Protein AF-A0AA36MXL9-F1 (afdb_monomer_lite)

Radius of gyration: 16.94 Å; chains: 1; bounding box: 54×28×43 Å

Sequence (170 aa):
MPSCGGLYEQEELIRDRIRACDMLVISVGGNDIALAPSLCTVLAMILLMITPWPLLCCCHPAVAYFVAMFRCQVQCYANRLTAVTRPRKIGVCMIYNLDERNGESWANMALCALCYTCFPSMLQRRMRLVFELGTSKIQVPGTEVVPIALADALDGRCTEEITTKEWSPA

Secondary structure (DSSP, 8-state):
--SSPPPPHHHHHHHHH--TT-EEEEE-SHHHHHTS--HHHHHHHHHHHHS-GGG--TTSHHHHHHHIIIIIIHHHHHHHHTSS---SEEEEEEPPPPPTT--S-TTHHHHHHTTTTT-HHHHHHHHHHHHHHTGGG--BTTBEEEEEEGGGT--S--THHHH-------

Foldseek 3Di:
DPPLDDDDPVLVVLQVPDAQADEAEAEDDPCCQFVPDDPVSLVLLVQLLPDDPVPDDCPDPSLVVLQCVQAVVVLSVVCNSNVRHAYQEYEYEDDAQAALCLDDDSRNVSCVSSVCVPCVVSVVVSSVSSLVSHQVPHDDPPYHYHYDHVNVVRVNHDPCVVPPPPDDDD

pLDDT: mean 79.71, std 16.91, range [29.02, 97.38]

Structure (mmCIF, N/CA/C/O backbone):
data_AF-A0AA36MXL9-F1
#
_entry.id   AF-A0AA36MXL9-F1
#
loop_
_atom_site.group_PDB
_atom_site.id
_atom_site.type_symbol
_atom_site.label_atom_id
_atom_site.label_alt_id
_atom_site.label_comp_id
_atom_site.label_asym_id
_atom_site.label_entity_id
_atom_site.label_seq_id
_atom_site.pdbx_PDB_ins_code
_atom_site.Cartn_x
_atom_site.Cartn_y
_atom_site.Cartn_z
_atom_site.occupancy
_atom_site.B_iso_or_equiv
_atom_site.auth_seq_id
_atom_site.auth_comp_id
_atom_site.auth_asym_id
_atom_site.auth_atom_id
_atom_site.pdbx_PDB_model_num
ATOM 1 N N . MET A 1 1 ? -3.401 9.468 0.365 1.00 47.12 1 MET A N 1
ATOM 2 C CA . MET A 1 1 ? -2.931 9.330 1.747 1.00 47.12 1 MET A CA 1
ATOM 3 C C . MET A 1 1 ? -2.631 10.706 2.277 1.00 47.12 1 MET A C 1
ATOM 5 O O . MET A 1 1 ? -1.730 11.356 1.754 1.00 47.12 1 MET A O 1
ATOM 9 N N . PRO A 1 2 ? -3.364 11.172 3.296 1.00 44.94 2 PRO A N 1
ATOM 10 C CA . PRO A 1 2 ? -2.956 12.370 4.000 1.00 44.94 2 PRO A CA 1
ATOM 11 C C . PRO A 1 2 ? -1.578 12.092 4.603 1.00 44.94 2 PRO A C 1
ATOM 13 O O . PRO A 1 2 ? -1.436 11.326 5.557 1.00 44.94 2 PRO A O 1
ATOM 16 N N . SER A 1 3 ? -0.551 12.686 4.003 1.00 49.16 3 SER A N 1
ATOM 17 C CA . SER A 1 3 ? 0.831 12.692 4.467 1.00 49.16 3 SER A CA 1
ATOM 18 C C . SER A 1 3 ? 0.856 13.223 5.893 1.00 49.16 3 SER A C 1
ATOM 20 O O . SER A 1 3 ? 0.790 14.429 6.090 1.00 49.16 3 SER A O 1
ATOM 22 N N . CYS A 1 4 ? 0.817 12.338 6.891 1.00 52.34 4 CYS A N 1
ATOM 23 C CA . CYS A 1 4 ? 0.666 12.683 8.309 1.00 52.34 4 CYS A CA 1
ATOM 24 C C . CYS A 1 4 ? -0.417 13.750 8.634 1.00 52.34 4 CYS A C 1
ATOM 26 O O . CYS A 1 4 ? -0.441 14.255 9.751 1.00 52.34 4 CYS A O 1
ATOM 28 N N . GLY A 1 5 ? -1.357 14.044 7.728 1.00 61.66 5 GLY A N 1
ATOM 29 C CA . GLY A 1 5 ? -2.434 15.028 7.906 1.00 61.66 5 GLY A CA 1
ATOM 30 C C . GLY A 1 5 ? -3.618 14.470 8.696 1.00 61.66 5 GLY A C 1
ATOM 31 O O . GLY A 1 5 ? -3.631 13.277 9.002 1.00 61.66 5 GLY A O 1
ATOM 32 N N . GLY A 1 6 ? -4.580 15.328 9.049 1.00 75.75 6 GLY A N 1
ATOM 33 C CA . GLY A 1 6 ? -5.806 14.944 9.762 1.00 75.75 6 GLY A CA 1
ATOM 34 C C . GLY A 1 6 ? -6.664 13.926 9.002 1.00 75.75 6 GLY A C 1
ATOM 35 O O . GLY A 1 6 ? -6.442 13.682 7.816 1.00 75.75 6 GLY A O 1
ATOM 36 N N . LEU A 1 7 ? -7.615 13.318 9.712 1.00 86.56 7 LEU A N 1
ATOM 37 C CA . LEU A 1 7 ? -8.660 12.495 9.103 1.00 86.56 7 LEU A CA 1
ATOM 38 C C . LEU A 1 7 ? -9.665 13.405 8.383 1.00 86.56 7 LEU A C 1
ATOM 40 O O . LEU A 1 7 ? -9.940 14.508 8.853 1.00 86.56 7 LEU A O 1
ATOM 44 N N . TYR A 1 8 ? -10.208 12.950 7.258 1.00 88.19 8 TYR A N 1
ATOM 45 C CA . TYR A 1 8 ? -11.365 13.591 6.633 1.00 88.19 8 TYR A CA 1
ATOM 46 C C . TYR A 1 8 ? -12.630 13.353 7.471 1.00 88.19 8 TYR A C 1
ATOM 48 O O . TYR A 1 8 ? -12.704 12.376 8.215 1.00 88.19 8 TYR A O 1
ATOM 56 N N . GLU A 1 9 ? -13.656 14.194 7.318 1.00 90.75 9 GLU A N 1
ATOM 57 C CA . GLU A 1 9 ? -14.906 14.105 8.099 1.00 90.75 9 GLU A CA 1
ATOM 58 C C . GLU A 1 9 ? -15.546 12.705 8.055 1.00 90.75 9 GLU A C 1
ATOM 60 O O . GLU A 1 9 ? -16.034 12.190 9.062 1.00 90.75 9 GLU A O 1
ATOM 65 N N . GLN A 1 10 ? -15.498 12.039 6.898 1.00 90.00 10 GLN A N 1
ATOM 66 C CA . GLN A 1 10 ? -16.028 10.684 6.735 1.00 90.00 10 GLN A CA 1
ATOM 67 C C . GLN A 1 10 ? -15.230 9.650 7.544 1.00 90.00 10 GLN A C 1
ATOM 69 O O . GLN A 1 10 ? -15.785 8.680 8.056 1.00 90.00 10 GLN A O 1
ATOM 74 N N . GLU A 1 11 ? -13.923 9.851 7.666 1.00 92.50 11 GLU A N 1
ATOM 75 C CA . GLU A 1 11 ? -13.028 8.972 8.415 1.00 92.50 11 GLU A CA 1
ATOM 76 C C . GLU A 1 11 ? -13.176 9.195 9.924 1.00 92.50 11 GLU A C 1
ATOM 78 O O . GLU A 1 11 ? -13.096 8.244 10.700 1.00 92.50 11 GLU A O 1
ATOM 83 N N . GLU A 1 12 ? -13.462 10.426 10.352 1.00 92.94 12 GLU A N 1
ATOM 84 C CA . GLU A 1 12 ? -13.806 10.720 11.746 1.00 92.94 12 GLU A CA 1
ATOM 85 C C . GLU A 1 12 ? -15.094 10.017 12.172 1.00 92.94 12 GLU A C 1
ATOM 87 O O . GLU A 1 12 ? -15.143 9.422 13.248 1.00 92.94 12 GLU A O 1
ATOM 92 N N . LEU A 1 13 ? -16.103 9.974 11.297 1.00 94.75 13 LEU A N 1
ATOM 93 C CA . LEU A 1 13 ? -17.321 9.211 11.562 1.00 94.75 13 LEU A CA 1
ATOM 94 C C . LEU A 1 13 ? -17.025 7.716 11.767 1.00 94.75 13 LEU A C 1
ATOM 96 O O . LEU A 1 13 ? -17.591 7.100 12.670 1.00 94.75 13 LEU A O 1
ATOM 100 N N . ILE A 1 14 ? -16.131 7.132 10.961 1.00 94.12 14 ILE A N 1
ATOM 101 C CA . ILE A 1 14 ? -15.698 5.736 11.132 1.00 94.12 14 ILE A CA 1
ATOM 102 C C . ILE A 1 14 ? -14.983 5.570 12.477 1.00 94.12 14 ILE A C 1
ATOM 104 O O . ILE A 1 14 ? -15.341 4.672 13.240 1.00 94.12 14 ILE A O 1
ATOM 108 N N . ARG A 1 15 ? -14.025 6.450 12.800 1.00 95.69 15 ARG A N 1
ATOM 109 C CA . ARG A 1 15 ? -13.292 6.444 14.079 1.00 95.69 15 ARG A CA 1
ATOM 110 C C . ARG A 1 15 ? -14.239 6.457 15.277 1.00 95.69 15 ARG A C 1
ATOM 112 O O . ARG A 1 15 ? -14.024 5.715 16.234 1.00 95.69 15 ARG A O 1
ATOM 119 N N . ASP A 1 16 ? -15.281 7.278 15.212 1.00 96.25 16 ASP A N 1
ATOM 120 C CA . ASP A 1 16 ? -16.182 7.526 16.337 1.00 96.25 16 ASP A CA 1
ATOM 121 C C . ASP A 1 16 ? -17.301 6.475 16.455 1.00 96.25 16 ASP A C 1
ATOM 123 O O . ASP A 1 16 ? -17.968 6.383 17.488 1.00 96.25 16 ASP A O 1
ATOM 127 N N . ARG A 1 17 ? -17.528 5.664 15.411 1.00 96.62 17 ARG A N 1
ATOM 128 C CA . ARG A 1 17 ? -18.611 4.662 15.368 1.00 96.62 17 ARG A CA 1
ATOM 129 C C . ARG A 1 17 ? -18.141 3.213 15.310 1.00 96.62 17 ARG A C 1
ATOM 131 O O . ARG A 1 17 ? -18.958 2.329 15.577 1.00 96.62 17 ARG A O 1
ATOM 138 N N . ILE A 1 18 ? -16.873 2.959 14.994 1.00 96.50 18 ILE A N 1
ATOM 139 C CA . ILE A 1 18 ? -16.316 1.605 14.956 1.00 96.50 18 ILE A CA 1
ATOM 140 C C . ILE A 1 18 ? -16.347 0.950 16.341 1.00 96.50 18 ILE A C 1
ATOM 142 O O . ILE A 1 18 ? -16.058 1.579 17.362 1.00 96.50 18 ILE A O 1
ATOM 146 N N . ARG A 1 19 ? -16.704 -0.335 16.383 1.00 96.94 19 ARG A N 1
ATOM 147 C CA . ARG A 1 19 ? -16.833 -1.124 17.611 1.00 96.94 19 ARG A CA 1
ATOM 148 C C . ARG A 1 19 ? -15.688 -2.119 17.745 1.00 96.94 19 ARG A C 1
ATOM 150 O O . ARG A 1 19 ? -15.089 -2.563 16.769 1.00 96.94 19 ARG A O 1
ATOM 157 N N . ALA A 1 20 ? -15.432 -2.545 18.979 1.00 95.81 20 ALA A N 1
ATOM 158 C CA . ALA A 1 20 ? -14.367 -3.500 19.282 1.00 95.81 20 ALA A CA 1
ATOM 159 C C . ALA A 1 20 ? -14.558 -4.874 18.613 1.00 95.81 20 ALA A C 1
ATOM 161 O O . ALA A 1 20 ? -13.590 -5.597 18.407 1.00 95.81 20 ALA A O 1
ATOM 162 N N . CYS A 1 21 ? -15.791 -5.246 18.262 1.00 95.88 21 CYS A N 1
ATOM 163 C CA . CYS A 1 21 ? -16.091 -6.497 17.566 1.00 95.88 21 CYS A CA 1
ATOM 164 C C . CYS A 1 21 ? -15.900 -6.430 16.044 1.00 95.88 21 CYS A C 1
ATOM 166 O O . CYS A 1 21 ? -15.916 -7.480 15.400 1.00 95.88 21 CYS A O 1
ATOM 168 N N . ASP A 1 22 ? -15.734 -5.234 15.480 1.00 95.06 22 ASP A N 1
ATOM 169 C CA . ASP A 1 22 ? -15.761 -5.028 14.035 1.00 95.06 22 ASP A CA 1
ATOM 170 C C . ASP A 1 22 ? -14.437 -5.434 13.371 1.00 95.06 22 ASP A C 1
ATOM 172 O O . ASP A 1 22 ? -13.392 -5.587 14.018 1.00 95.06 22 ASP A O 1
ATOM 176 N N . MET A 1 23 ? -14.492 -5.584 12.046 1.00 95.06 23 MET A N 1
ATOM 177 C CA . MET A 1 23 ? -13.320 -5.659 11.180 1.00 95.06 23 MET A CA 1
ATOM 178 C C . MET A 1 23 ? -13.249 -4.393 10.330 1.00 95.06 23 MET A C 1
ATOM 180 O O . MET A 1 23 ? -14.174 -4.089 9.582 1.00 95.06 23 MET A O 1
ATOM 184 N N . LEU A 1 24 ? -12.132 -3.678 10.427 1.00 95.75 24 LEU A N 1
ATOM 185 C CA . LEU A 1 24 ? -11.853 -2.509 9.600 1.00 95.75 24 LEU A CA 1
ATOM 186 C C . LEU A 1 24 ? -11.070 -2.933 8.360 1.00 95.75 24 LEU A C 1
ATOM 188 O O . LEU A 1 24 ? -10.043 -3.592 8.489 1.00 95.75 24 LEU A O 1
ATOM 192 N N . VAL A 1 25 ? -11.505 -2.530 7.170 1.00 94.50 25 VAL A N 1
ATOM 193 C CA . VAL A 1 25 ? -10.743 -2.745 5.932 1.00 94.50 25 VAL A CA 1
ATOM 194 C C . VAL A 1 25 ? -10.182 -1.411 5.456 1.00 94.50 25 VAL A C 1
ATOM 196 O O . VAL A 1 25 ? -10.925 -0.462 5.228 1.00 94.50 25 VAL A O 1
ATOM 199 N N . ILE A 1 26 ? -8.862 -1.345 5.313 1.00 92.00 26 ILE A N 1
ATOM 200 C CA . ILE A 1 26 ? -8.115 -0.172 4.868 1.00 92.00 26 ILE A CA 1
ATOM 201 C C . ILE A 1 26 ? -7.552 -0.476 3.481 1.00 92.00 26 ILE A C 1
ATOM 203 O O . ILE A 1 26 ? -6.617 -1.262 3.342 1.00 92.00 26 ILE A O 1
ATOM 207 N N . SER A 1 27 ? -8.114 0.164 2.456 1.00 89.06 27 SER A N 1
ATOM 208 C CA . SER A 1 27 ? -7.660 0.054 1.068 1.00 89.06 27 SER A CA 1
ATOM 209 C C . SER A 1 27 ? -7.264 1.431 0.548 1.00 89.06 27 SER A C 1
ATOM 211 O O . SER A 1 27 ? -8.092 2.185 0.045 1.00 89.06 27 SER A O 1
ATOM 213 N N . VAL A 1 28 ? -5.987 1.776 0.715 1.00 80.25 28 VAL A N 1
ATOM 214 C CA . VAL A 1 28 ? -5.421 3.090 0.375 1.00 80.25 28 VAL A CA 1
ATOM 215 C C . VAL A 1 28 ? -4.080 2.929 -0.342 1.00 80.25 28 VAL A C 1
ATOM 217 O O . VAL A 1 28 ? -3.390 1.927 -0.174 1.00 80.25 28 VAL A O 1
ATOM 220 N N . GLY A 1 29 ? -3.699 3.923 -1.146 1.00 70.31 29 GLY A N 1
ATOM 221 C CA . GLY A 1 29 ? -2.432 3.943 -1.887 1.00 70.31 29 GLY A CA 1
ATOM 222 C C . GLY A 1 29 ? -2.563 3.714 -3.395 1.00 70.31 29 GLY A C 1
ATOM 223 O O . GLY A 1 29 ? -1.730 4.215 -4.141 1.00 70.31 29 GLY A O 1
ATOM 224 N N . GLY A 1 30 ? -3.629 3.056 -3.869 1.00 65.75 30 GLY A N 1
ATOM 225 C CA . GLY A 1 30 ? -3.898 2.904 -5.311 1.00 65.75 30 GLY A CA 1
ATOM 226 C C . GLY A 1 30 ? -4.028 4.252 -6.022 1.00 65.75 30 GLY A C 1
ATOM 227 O O . GLY A 1 30 ? -3.315 4.538 -6.981 1.00 65.75 30 GLY A O 1
ATOM 228 N N . ASN A 1 31 ? -4.870 5.123 -5.470 1.00 64.50 31 ASN A N 1
ATOM 229 C CA . ASN A 1 31 ? -5.096 6.470 -5.996 1.00 64.50 31 ASN A CA 1
ATOM 230 C C . ASN A 1 31 ? -3.850 7.363 -5.864 1.00 64.50 31 ASN A C 1
ATOM 232 O O . ASN A 1 31 ? -3.589 8.192 -6.731 1.00 64.50 31 ASN A O 1
ATOM 236 N N . ASP A 1 32 ? -3.052 7.165 -4.813 1.00 64.75 32 ASP A N 1
ATOM 237 C CA . ASP A 1 32 ? -1.820 7.925 -4.573 1.00 64.75 32 ASP A CA 1
ATOM 238 C C . ASP A 1 32 ? -0.707 7.609 -5.574 1.00 64.75 32 ASP A C 1
ATOM 240 O O . ASP A 1 32 ? 0.130 8.459 -5.867 1.00 64.75 32 ASP A O 1
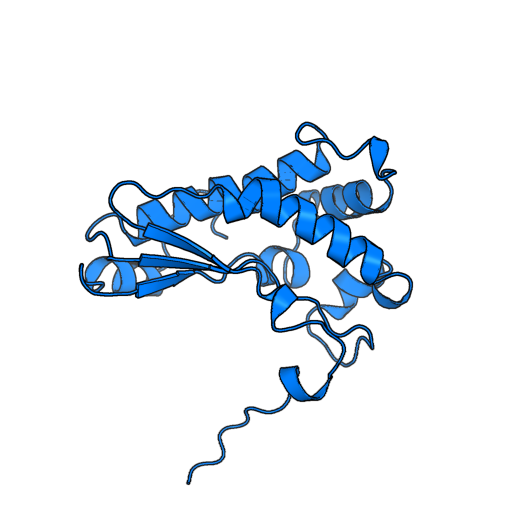ATOM 244 N N . ILE A 1 33 ? -0.694 6.382 -6.095 1.00 61.06 33 ILE A N 1
ATOM 245 C CA . ILE A 1 33 ? 0.266 5.956 -7.111 1.00 61.06 33 ILE A CA 1
ATOM 246 C C . ILE A 1 33 ? -0.223 6.283 -8.523 1.00 61.06 33 ILE A C 1
ATOM 248 O O . ILE A 1 33 ? 0.598 6.639 -9.366 1.00 61.06 33 ILE A O 1
ATOM 252 N N . ALA A 1 34 ? -1.527 6.179 -8.794 1.00 54.81 34 ALA A N 1
ATOM 253 C CA . ALA A 1 34 ? -2.023 6.208 -10.169 1.00 54.81 34 ALA A CA 1
ATOM 254 C C . ALA A 1 34 ? -2.936 7.398 -10.546 1.00 54.81 34 ALA A C 1
ATOM 256 O O . ALA A 1 34 ? -2.966 7.731 -11.726 1.00 54.81 34 ALA A O 1
ATOM 257 N N . LEU A 1 35 ? -3.610 8.090 -9.610 1.00 49.44 35 LEU A N 1
ATOM 258 C CA . LEU A 1 35 ? -4.440 9.278 -9.927 1.00 49.44 35 LEU A CA 1
ATOM 259 C C . LEU A 1 35 ? -3.726 10.610 -9.683 1.00 49.44 35 LEU A C 1
ATOM 261 O O . LEU A 1 35 ? -3.974 11.575 -10.400 1.00 49.44 35 LEU A O 1
ATOM 265 N N . ALA A 1 36 ? -2.861 10.685 -8.671 1.00 56.66 36 ALA A N 1
ATOM 266 C CA . ALA A 1 36 ? -2.150 11.917 -8.325 1.00 56.66 36 ALA A CA 1
ATOM 267 C C . ALA A 1 36 ? -0.729 11.638 -7.801 1.00 56.66 36 ALA A C 1
ATOM 269 O O . ALA A 1 36 ? -0.416 11.985 -6.657 1.00 56.66 36 ALA A O 1
ATOM 270 N N . PRO A 1 37 ? 0.150 10.999 -8.600 1.00 64.81 37 PRO A N 1
ATOM 271 C CA . PRO A 1 37 ? 1.504 10.724 -8.154 1.00 64.81 37 PRO A CA 1
ATOM 272 C C . PRO A 1 37 ? 2.266 12.034 -7.952 1.00 64.81 37 PRO A C 1
ATOM 274 O O . PRO A 1 37 ? 2.368 12.871 -8.851 1.00 64.81 37 PRO A O 1
ATOM 277 N N . SER A 1 38 ? 2.854 12.204 -6.769 1.00 72.44 38 SER A N 1
ATOM 278 C CA . SER A 1 38 ? 3.811 13.291 -6.555 1.00 72.44 38 SER A CA 1
ATOM 279 C C . SER A 1 38 ? 5.028 13.104 -7.472 1.00 72.44 38 SER A C 1
ATOM 281 O O . SER A 1 38 ? 5.353 11.976 -7.850 1.00 72.44 38 SER A O 1
ATOM 283 N N . LEU A 1 39 ? 5.766 14.178 -7.779 1.00 75.88 39 LEU A N 1
ATOM 284 C CA . LEU A 1 39 ? 7.032 14.064 -8.523 1.00 75.88 39 LEU A CA 1
ATOM 285 C C . LEU A 1 39 ? 7.987 13.056 -7.858 1.00 75.88 39 LEU A C 1
ATOM 287 O O . LEU A 1 39 ? 8.627 12.262 -8.542 1.00 75.88 39 LEU A O 1
ATOM 291 N N . CYS A 1 40 ? 8.019 13.022 -6.522 1.00 79.69 40 CYS A N 1
ATOM 292 C CA . CYS A 1 40 ? 8.783 12.037 -5.758 1.00 79.69 40 CYS A CA 1
ATOM 293 C C . CYS A 1 40 ? 8.300 10.604 -6.006 1.00 79.69 40 CYS A C 1
ATOM 295 O O . CYS A 1 40 ? 9.125 9.707 -6.147 1.00 79.69 40 CYS A O 1
ATOM 297 N N . THR A 1 41 ? 6.983 10.390 -6.087 1.00 81.50 41 THR A N 1
ATOM 298 C CA . THR A 1 41 ? 6.392 9.085 -6.404 1.00 81.50 41 THR A CA 1
ATOM 299 C C . THR A 1 41 ? 6.816 8.645 -7.795 1.00 81.50 41 THR A C 1
ATOM 301 O O . THR A 1 41 ? 7.322 7.539 -7.924 1.00 81.50 41 THR A O 1
ATOM 304 N N . VAL A 1 42 ? 6.703 9.514 -8.807 1.00 78.62 42 VAL A N 1
ATOM 305 C CA . VAL A 1 42 ? 7.119 9.211 -10.189 1.00 78.62 42 VAL A CA 1
ATOM 306 C C . VAL A 1 42 ? 8.605 8.861 -10.253 1.00 78.62 42 VAL A C 1
ATOM 308 O O . VAL A 1 42 ? 8.965 7.822 -10.803 1.00 78.62 42 VAL A O 1
ATOM 311 N N . LEU A 1 43 ? 9.471 9.680 -9.646 1.00 84.06 43 LEU A N 1
ATOM 312 C CA . LEU A 1 43 ? 10.916 9.436 -9.615 1.00 84.06 43 LEU A CA 1
ATOM 313 C C . LEU A 1 43 ? 11.260 8.130 -8.892 1.00 84.06 43 LEU A C 1
ATOM 315 O O . LEU A 1 43 ? 12.062 7.348 -9.399 1.00 84.06 43 LEU A O 1
ATOM 319 N N . ALA A 1 44 ? 10.637 7.862 -7.741 1.00 88.12 44 ALA A N 1
ATOM 320 C CA . ALA A 1 44 ? 10.819 6.611 -7.015 1.00 88.12 44 ALA A CA 1
ATOM 321 C C . ALA A 1 44 ? 10.334 5.412 -7.835 1.00 88.12 44 ALA A C 1
ATOM 323 O O . ALA A 1 44 ? 10.988 4.377 -7.825 1.00 88.12 44 ALA A O 1
ATOM 324 N N . MET A 1 45 ? 9.237 5.547 -8.581 1.00 82.50 45 MET A N 1
ATOM 325 C CA . MET A 1 45 ? 8.706 4.505 -9.462 1.00 82.50 45 MET A CA 1
ATOM 326 C C . MET A 1 45 ? 9.652 4.213 -10.631 1.00 82.50 45 MET A C 1
ATOM 328 O O . MET A 1 45 ? 9.989 3.055 -10.859 1.00 82.50 45 MET A O 1
ATOM 332 N N . ILE A 1 46 ? 10.144 5.244 -11.328 1.00 84.12 46 ILE A N 1
ATOM 333 C CA . ILE A 1 46 ? 11.126 5.091 -12.414 1.00 84.12 46 ILE A CA 1
ATOM 334 C C . ILE A 1 46 ? 12.397 4.438 -11.874 1.00 84.12 46 ILE A C 1
ATOM 336 O O . ILE A 1 46 ? 12.864 3.447 -12.433 1.00 84.12 46 ILE A O 1
ATOM 340 N N . LEU A 1 47 ? 12.920 4.944 -10.754 1.00 89.69 47 LEU A N 1
ATOM 341 C CA . LEU A 1 47 ? 14.105 4.396 -10.103 1.00 89.69 47 LEU A CA 1
ATOM 342 C C . LEU A 1 47 ? 13.882 2.938 -9.681 1.00 89.69 47 LEU A C 1
ATOM 344 O O . LEU A 1 47 ? 14.750 2.094 -9.883 1.00 89.69 47 LEU A O 1
ATOM 348 N N . LEU A 1 48 ? 12.696 2.615 -9.157 1.00 89.56 48 LEU A N 1
ATOM 349 C CA . LEU A 1 48 ? 12.322 1.244 -8.839 1.00 89.56 48 LEU A CA 1
ATOM 350 C C . LEU A 1 48 ? 12.345 0.372 -10.090 1.00 89.56 48 LEU A C 1
ATOM 352 O O . LEU A 1 48 ? 12.787 -0.757 -9.971 1.00 89.56 48 LEU A O 1
ATOM 356 N N . MET A 1 49 ? 11.902 0.851 -11.255 1.00 86.88 49 MET A N 1
ATOM 357 C CA . MET A 1 49 ? 11.814 0.059 -12.489 1.00 86.88 49 MET A CA 1
ATOM 358 C C . MET A 1 49 ? 13.162 -0.150 -13.188 1.00 86.88 49 MET A C 1
ATOM 360 O O . MET A 1 49 ? 13.409 -1.250 -13.684 1.00 86.88 49 MET A O 1
ATOM 364 N N . ILE A 1 50 ? 14.041 0.855 -13.203 1.00 88.88 50 ILE A N 1
ATOM 365 C CA . ILE A 1 50 ? 15.351 0.762 -13.870 1.00 88.88 50 ILE A CA 1
ATOM 366 C C . ILE A 1 50 ? 16.401 0.026 -13.030 1.00 88.88 50 ILE A C 1
ATOM 368 O O . ILE A 1 50 ? 17.343 -0.532 -13.590 1.00 88.88 50 ILE A O 1
ATOM 372 N N . THR A 1 51 ? 16.257 -0.013 -11.698 1.00 90.12 51 THR A N 1
ATOM 373 C CA . THR A 1 51 ? 17.233 -0.683 -10.829 1.00 90.12 51 THR A CA 1
ATOM 374 C C . THR A 1 51 ? 17.196 -2.209 -11.029 1.00 90.12 51 THR A C 1
ATOM 376 O O . THR A 1 51 ? 16.132 -2.823 -10.876 1.00 90.12 51 THR A O 1
ATOM 379 N N . PRO A 1 52 ? 18.336 -2.867 -11.316 1.00 90.38 52 PRO A N 1
ATOM 380 C CA . PRO A 1 52 ? 18.435 -4.325 -11.382 1.00 90.38 52 PRO A CA 1
ATOM 381 C C . PRO A 1 52 ? 18.033 -5.017 -10.073 1.00 90.38 52 PRO A C 1
ATOM 383 O O . PRO A 1 52 ? 18.335 -4.532 -8.985 1.00 90.38 52 PRO A O 1
ATOM 386 N N . TRP A 1 53 ? 17.414 -6.198 -10.172 1.00 88.25 53 TRP A N 1
ATOM 387 C CA . TRP A 1 53 ? 16.910 -6.955 -9.014 1.00 88.25 53 TRP A CA 1
ATOM 388 C C . TRP A 1 53 ? 17.923 -7.147 -7.865 1.00 88.25 53 TRP A C 1
ATOM 390 O O . TRP A 1 53 ? 17.543 -6.902 -6.723 1.00 88.25 53 TRP A O 1
ATOM 400 N N . PRO A 1 54 ? 19.208 -7.495 -8.107 1.00 89.75 54 PRO A N 1
ATOM 401 C CA . PRO A 1 54 ? 20.176 -7.694 -7.021 1.00 89.75 54 PRO A CA 1
ATOM 402 C C . PRO A 1 54 ? 20.469 -6.435 -6.193 1.00 89.75 54 PRO A C 1
ATOM 404 O O . PRO A 1 54 ? 20.973 -6.540 -5.079 1.00 89.75 54 PRO A O 1
ATOM 407 N N . LEU A 1 55 ? 20.172 -5.249 -6.732 1.00 90.38 55 LEU A N 1
ATOM 408 C CA . LEU A 1 55 ? 20.407 -3.961 -6.075 1.00 90.38 55 LEU A CA 1
ATOM 409 C C . LEU A 1 55 ? 19.171 -3.446 -5.321 1.00 90.38 55 LEU A C 1
ATOM 411 O O . LEU A 1 55 ? 19.260 -2.466 -4.580 1.00 90.38 55 LEU A O 1
ATOM 415 N N . LEU A 1 56 ? 18.018 -4.103 -5.480 1.00 89.62 56 LEU A N 1
ATOM 416 C CA . LEU A 1 56 ? 16.807 -3.791 -4.731 1.00 89.62 56 LEU A CA 1
ATOM 417 C C . LEU A 1 56 ? 16.837 -4.444 -3.346 1.00 89.62 56 LEU A C 1
ATOM 419 O O . LEU A 1 56 ? 16.215 -5.477 -3.106 1.00 89.62 56 LEU A O 1
ATOM 423 N N . CYS A 1 57 ? 17.540 -3.817 -2.412 1.00 88.25 57 CYS A N 1
ATOM 424 C CA . CYS A 1 57 ? 17.451 -4.158 -0.995 1.00 88.25 57 CYS A CA 1
ATOM 425 C C . CYS A 1 57 ? 16.499 -3.208 -0.249 1.00 88.25 57 CYS A C 1
ATOM 427 O O . CYS A 1 57 ? 16.052 -2.193 -0.786 1.00 88.25 57 CYS A O 1
ATOM 429 N N . CYS A 1 58 ? 16.215 -3.505 1.022 1.00 81.94 58 CYS A N 1
ATOM 430 C CA . CYS A 1 58 ? 15.349 -2.677 1.871 1.00 81.94 58 CYS A CA 1
ATOM 431 C C . CYS A 1 58 ? 15.837 -1.224 2.029 1.00 81.94 58 CYS A C 1
ATOM 433 O O . CYS A 1 58 ? 15.019 -0.331 2.234 1.00 81.94 58 CYS A O 1
ATOM 435 N N . CYS A 1 59 ? 17.145 -0.983 1.900 1.00 86.44 59 CYS A N 1
ATOM 436 C CA . CYS A 1 59 ? 17.750 0.346 2.002 1.00 86.44 59 CYS A CA 1
ATOM 437 C C . CYS A 1 59 ? 17.774 1.111 0.671 1.00 86.44 59 CYS A C 1
ATOM 439 O O . CYS A 1 59 ? 18.138 2.286 0.659 1.00 86.44 59 CYS A O 1
ATOM 441 N N . HIS A 1 60 ? 17.422 0.475 -0.452 1.00 94.25 60 HIS A N 1
ATOM 442 C CA . HIS A 1 60 ? 17.404 1.153 -1.744 1.00 94.25 60 HIS A CA 1
ATOM 443 C C . HIS A 1 60 ? 16.384 2.303 -1.699 1.00 94.25 60 HIS A C 1
ATOM 445 O O . HIS A 1 60 ? 15.244 2.069 -1.299 1.00 94.25 60 HIS A O 1
ATOM 451 N N . PRO A 1 61 ? 16.727 3.529 -2.129 1.00 92.56 61 PRO A N 1
ATOM 452 C CA . PRO A 1 61 ? 15.903 4.718 -1.897 1.00 92.56 61 PRO A CA 1
ATOM 453 C C . PRO A 1 61 ? 14.475 4.589 -2.439 1.00 92.56 61 PRO A C 1
ATOM 455 O O . PRO A 1 61 ? 13.530 4.988 -1.766 1.00 92.56 61 PRO A O 1
ATOM 458 N N . ALA A 1 62 ? 14.293 3.962 -3.607 1.00 91.12 62 ALA A N 1
ATOM 459 C CA . ALA A 1 62 ? 12.956 3.700 -4.142 1.00 91.12 62 ALA A CA 1
ATOM 460 C C . ALA A 1 62 ? 12.155 2.710 -3.277 1.00 91.12 62 ALA A C 1
ATOM 462 O O . ALA A 1 62 ? 10.975 2.926 -3.017 1.00 91.12 62 ALA A O 1
ATOM 463 N N . VAL A 1 63 ? 12.802 1.644 -2.789 1.00 91.81 63 VAL A N 1
ATOM 464 C CA . VAL A 1 63 ? 12.161 0.647 -1.916 1.00 91.81 63 VAL A CA 1
ATOM 465 C C . VAL A 1 63 ? 11.826 1.289 -0.575 1.00 91.81 63 VAL A C 1
ATOM 467 O O . VAL A 1 63 ? 10.697 1.175 -0.116 1.00 91.81 63 VAL A O 1
ATOM 470 N N . ALA A 1 64 ? 12.764 2.029 0.014 1.00 92.38 64 ALA A N 1
ATOM 471 C CA . ALA A 1 64 ? 12.571 2.756 1.260 1.00 92.38 64 ALA A CA 1
ATOM 472 C C . ALA A 1 64 ? 11.434 3.785 1.158 1.00 92.38 64 ALA A C 1
ATOM 474 O O . ALA A 1 64 ? 10.622 3.874 2.076 1.00 92.38 64 ALA A O 1
ATOM 475 N N . TYR A 1 65 ? 11.327 4.511 0.039 1.00 91.12 65 TYR A N 1
ATOM 476 C CA . TYR A 1 65 ? 10.221 5.437 -0.221 1.00 91.12 65 TYR A CA 1
ATOM 477 C C . TYR A 1 65 ? 8.867 4.719 -0.197 1.00 91.12 65 TYR A C 1
ATOM 479 O O . TYR A 1 65 ? 7.971 5.107 0.556 1.00 91.12 65 TYR A O 1
ATOM 487 N N . PHE A 1 66 ? 8.724 3.634 -0.965 1.00 89.69 66 PHE A N 1
ATOM 488 C CA . PHE A 1 66 ? 7.471 2.881 -1.007 1.00 89.69 66 PHE A CA 1
ATOM 489 C C . PHE A 1 66 ? 7.175 2.158 0.308 1.00 89.69 66 PHE A C 1
ATOM 491 O O . PHE A 1 66 ? 6.024 2.118 0.725 1.00 89.69 66 PHE A O 1
ATOM 498 N N . VAL A 1 67 ? 8.184 1.652 1.019 1.00 91.31 67 VAL A N 1
ATOM 499 C CA . VAL A 1 67 ? 8.004 1.093 2.366 1.00 91.31 67 VAL A CA 1
ATOM 500 C C . VAL A 1 67 ? 7.543 2.179 3.335 1.00 91.31 67 VAL A C 1
ATOM 502 O O . VAL A 1 67 ? 6.601 1.952 4.085 1.00 91.31 67 VAL A O 1
ATOM 505 N N . ALA A 1 68 ? 8.130 3.377 3.315 1.00 90.56 68 ALA A N 1
ATOM 506 C CA . ALA A 1 68 ? 7.676 4.478 4.161 1.00 90.56 68 ALA A CA 1
ATOM 507 C C . ALA A 1 68 ? 6.216 4.855 3.860 1.00 90.56 68 ALA A C 1
ATOM 509 O O . ALA A 1 68 ? 5.427 5.059 4.783 1.00 90.56 68 ALA A O 1
ATOM 510 N N . MET A 1 69 ? 5.838 4.884 2.582 1.00 88.00 69 MET A N 1
ATOM 511 C CA . MET A 1 69 ? 4.471 5.149 2.138 1.00 88.00 69 MET A CA 1
ATOM 512 C C . MET A 1 69 ? 3.496 4.046 2.579 1.00 88.00 69 MET A C 1
ATOM 514 O O . MET A 1 69 ? 2.561 4.307 3.329 1.00 88.00 69 MET A O 1
ATOM 518 N N . PHE A 1 70 ? 3.734 2.797 2.183 1.00 89.94 70 PHE A N 1
ATOM 519 C CA . PHE A 1 70 ? 2.806 1.689 2.417 1.00 89.94 70 PHE A CA 1
ATOM 520 C C . PHE A 1 70 ? 2.846 1.108 3.821 1.00 89.94 70 PHE A C 1
ATOM 522 O O . PHE A 1 70 ? 1.898 0.439 4.211 1.00 89.94 70 PHE A O 1
ATOM 529 N N . ARG A 1 71 ? 3.912 1.342 4.589 1.00 92.06 71 ARG A N 1
ATOM 530 C CA . ARG A 1 71 ? 4.012 0.896 5.980 1.00 92.06 71 ARG A CA 1
ATOM 531 C C . ARG A 1 71 ? 3.779 2.041 6.937 1.00 92.06 71 ARG A C 1
ATOM 533 O O . ARG A 1 71 ? 2.790 2.033 7.656 1.00 92.06 71 ARG A O 1
ATOM 540 N N . CYS A 1 72 ? 4.687 3.014 6.968 1.00 91.50 72 CYS A N 1
ATOM 541 C CA . CYS A 1 72 ? 4.683 4.028 8.016 1.00 91.50 72 CYS A CA 1
ATOM 542 C C . CYS A 1 72 ? 3.448 4.924 7.907 1.00 91.50 72 CYS A C 1
ATOM 544 O O . CYS A 1 72 ? 2.754 5.113 8.903 1.00 91.50 72 CYS A O 1
ATOM 546 N N . GLN A 1 73 ? 3.122 5.422 6.711 1.00 90.56 73 GLN A N 1
ATOM 547 C CA . GLN A 1 73 ? 1.954 6.294 6.557 1.00 90.56 73 GLN A CA 1
ATOM 548 C C . GLN A 1 73 ? 0.643 5.535 6.782 1.00 90.56 73 GLN A C 1
ATOM 550 O O . GLN A 1 73 ? -0.212 6.032 7.512 1.00 90.56 73 GLN A O 1
ATOM 555 N N . VAL A 1 74 ? 0.506 4.313 6.252 1.00 91.44 74 VAL A N 1
ATOM 556 C CA . VAL A 1 74 ? -0.691 3.481 6.480 1.00 91.44 74 VAL A CA 1
ATOM 557 C C . VAL A 1 74 ? -0.844 3.104 7.950 1.00 91.44 74 VAL A C 1
ATOM 559 O O . VAL A 1 74 ? -1.945 3.159 8.484 1.00 91.44 74 VAL A O 1
ATOM 562 N N . GLN A 1 75 ? 0.246 2.776 8.641 1.00 94.25 75 GLN A N 1
ATOM 563 C CA . GLN A 1 75 ? 0.209 2.478 10.069 1.00 94.25 75 GLN A CA 1
ATOM 564 C C . GLN A 1 75 ? -0.179 3.711 10.893 1.00 94.25 75 GLN A C 1
ATOM 566 O O . GLN A 1 75 ? -0.989 3.605 11.813 1.00 94.25 75 GLN A O 1
ATOM 571 N N . CYS A 1 76 ? 0.370 4.886 10.577 1.00 92.50 76 CYS A N 1
ATOM 572 C CA . CYS A 1 76 ? -0.029 6.143 11.212 1.00 92.50 76 CYS A CA 1
ATOM 573 C C . CYS A 1 76 ? -1.506 6.456 10.949 1.00 92.50 76 CYS A C 1
ATOM 575 O O . CYS A 1 76 ? -2.223 6.876 11.855 1.00 92.50 76 CYS A O 1
ATOM 577 N N . TYR A 1 77 ? -1.974 6.225 9.724 1.00 92.00 77 TYR A N 1
ATOM 578 C CA . TYR A 1 77 ? -3.372 6.374 9.350 1.00 92.00 77 TYR A CA 1
ATOM 579 C C . TYR A 1 77 ? -4.279 5.427 10.145 1.00 92.00 77 TYR A C 1
ATOM 581 O O . TYR A 1 77 ? -5.188 5.896 10.826 1.00 92.00 77 TYR A O 1
ATOM 589 N N . ALA A 1 78 ? -3.972 4.128 10.161 1.00 94.06 78 ALA A N 1
ATOM 590 C CA . ALA A 1 78 ? -4.724 3.121 10.905 1.00 94.06 78 ALA A CA 1
ATOM 591 C C . ALA A 1 78 ? -4.793 3.456 12.401 1.00 94.06 78 ALA A C 1
ATOM 593 O O . ALA A 1 78 ? -5.874 3.456 12.977 1.00 94.06 78 ALA A O 1
ATOM 594 N N . ASN A 1 79 ? -3.665 3.832 13.018 1.00 94.81 79 ASN A N 1
ATOM 595 C CA . ASN A 1 79 ? -3.639 4.211 14.433 1.00 94.81 79 ASN A CA 1
ATOM 596 C C . ASN A 1 79 ? -4.531 5.418 14.750 1.00 94.81 79 ASN A C 1
ATOM 598 O O . ASN A 1 79 ? -5.107 5.461 15.835 1.00 94.81 79 ASN A O 1
ATOM 602 N N . ARG A 1 80 ? -4.647 6.387 13.834 1.00 93.25 80 ARG A N 1
ATOM 603 C CA . ARG A 1 80 ? -5.527 7.554 14.004 1.00 93.25 80 ARG A CA 1
ATOM 604 C C . ARG A 1 80 ? -6.992 7.196 13.808 1.00 93.25 80 ARG A C 1
ATOM 606 O O . ARG A 1 80 ? -7.828 7.599 14.612 1.00 93.25 80 ARG A O 1
ATOM 613 N N . LEU A 1 81 ? -7.284 6.403 12.782 1.00 94.31 81 LEU A N 1
ATOM 614 C CA . LEU A 1 81 ? -8.630 5.919 12.497 1.00 94.31 81 LEU A CA 1
ATOM 615 C C . LEU A 1 81 ? -9.172 5.036 13.633 1.00 94.31 81 LEU A C 1
ATOM 617 O O . LEU A 1 81 ? -10.368 5.025 13.884 1.00 94.31 81 LEU A O 1
ATOM 621 N N . THR A 1 82 ? -8.296 4.354 14.373 1.00 95.31 82 THR A N 1
ATOM 622 C CA . THR A 1 82 ? -8.652 3.525 15.538 1.00 95.31 82 THR A CA 1
ATOM 623 C C . THR A 1 82 ? -8.178 4.133 16.863 1.00 95.31 82 THR A C 1
ATOM 625 O O . THR A 1 82 ? -7.828 3.406 17.799 1.00 95.31 82 THR A O 1
ATOM 628 N N . ALA A 1 83 ? -8.075 5.464 16.940 1.00 94.69 83 ALA A N 1
ATOM 629 C CA . ALA A 1 83 ? -7.598 6.145 18.145 1.00 94.69 83 ALA A CA 1
ATOM 630 C C . ALA A 1 83 ? -8.613 6.085 19.299 1.00 94.69 83 ALA A C 1
ATOM 632 O O . ALA A 1 83 ? -8.203 6.039 20.455 1.00 94.69 83 ALA A O 1
ATOM 633 N N . VAL A 1 84 ? -9.914 6.064 18.984 1.00 95.69 84 VAL A N 1
ATOM 634 C CA . VAL A 1 84 ? -11.005 6.017 19.974 1.00 95.69 84 VAL A CA 1
ATOM 635 C C . VAL A 1 84 ? -11.327 4.574 20.361 1.00 95.69 84 VAL A C 1
ATOM 637 O O . VAL A 1 84 ? -11.291 4.225 21.538 1.00 95.69 84 VAL A O 1
ATOM 640 N N . THR A 1 85 ? -11.569 3.717 19.366 1.00 96.88 85 THR A N 1
ATOM 641 C CA . THR A 1 85 ? -11.882 2.297 19.569 1.00 96.88 85 THR A CA 1
ATOM 642 C C . THR A 1 85 ? -10.956 1.421 18.733 1.00 96.88 85 THR A C 1
ATOM 644 O O . THR A 1 85 ? -10.763 1.661 17.541 1.00 96.88 85 THR A O 1
ATOM 647 N N . ARG A 1 86 ? -10.401 0.369 19.351 1.00 95.94 86 ARG A N 1
ATOM 648 C CA . ARG A 1 86 ? -9.599 -0.655 18.669 1.00 95.94 86 ARG A CA 1
ATOM 649 C C . ARG A 1 86 ? -10.514 -1.776 18.164 1.00 95.94 86 ARG A C 1
ATOM 651 O O . ARG A 1 86 ? -11.108 -2.459 18.999 1.00 95.94 86 ARG A O 1
ATOM 658 N N . PRO A 1 87 ? -10.661 -1.975 16.842 1.00 97.06 87 PRO A N 1
ATOM 659 C CA . PRO A 1 87 ? -11.433 -3.094 16.315 1.00 97.06 87 PRO A CA 1
ATOM 660 C C . PRO A 1 87 ? -10.706 -4.417 16.571 1.00 97.06 87 PRO A C 1
ATOM 662 O O . PRO A 1 87 ? -9.501 -4.442 16.841 1.00 97.06 87 PRO A O 1
ATOM 665 N N . ARG A 1 88 ? -11.429 -5.532 16.433 1.00 96.75 88 ARG A N 1
ATOM 666 C CA . ARG A 1 88 ? -10.866 -6.877 16.602 1.00 96.75 88 ARG A CA 1
ATOM 667 C 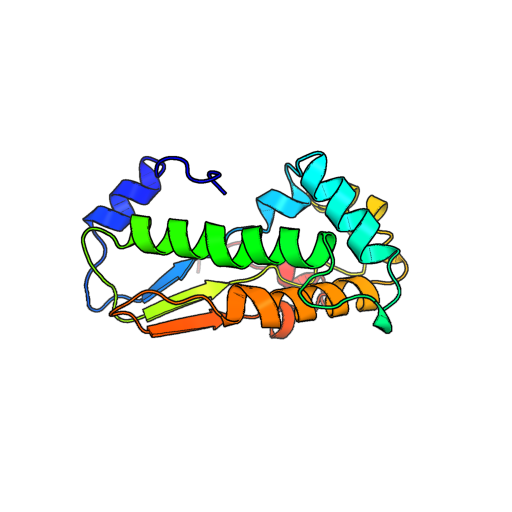C . ARG A 1 88 ? -9.797 -7.152 15.551 1.00 96.75 88 ARG A C 1
ATOM 669 O O . ARG A 1 88 ? -8.755 -7.724 15.873 1.00 96.75 88 ARG A O 1
ATOM 676 N N . LYS A 1 89 ? -10.068 -6.756 14.303 1.00 97.38 89 LYS A N 1
ATOM 677 C CA . LYS A 1 89 ? -9.177 -6.967 13.158 1.00 97.38 89 LYS A CA 1
ATOM 678 C C . LYS A 1 89 ? -9.095 -5.741 12.258 1.00 97.38 89 LYS A C 1
ATOM 680 O O . LYS A 1 89 ? -10.081 -5.023 12.088 1.00 97.38 89 LYS A O 1
ATOM 685 N N . ILE A 1 90 ? -7.941 -5.559 11.625 1.00 97.31 90 ILE A N 1
ATOM 686 C CA . ILE A 1 90 ? -7.734 -4.606 10.532 1.00 97.31 90 ILE A CA 1
ATOM 687 C C . ILE A 1 90 ? -7.196 -5.369 9.323 1.00 97.31 90 ILE A C 1
ATOM 689 O O . ILE A 1 90 ? -6.096 -5.909 9.379 1.00 97.31 90 ILE A O 1
ATOM 693 N N . GLY A 1 91 ? -7.948 -5.400 8.227 1.00 96.00 91 GLY A N 1
ATOM 694 C CA . GLY A 1 91 ? -7.454 -5.831 6.924 1.00 96.00 91 GLY A CA 1
ATOM 695 C C . GLY A 1 91 ? -6.775 -4.665 6.214 1.00 96.00 91 GLY A C 1
ATOM 696 O O . GLY A 1 91 ? -7.428 -3.651 5.982 1.00 96.00 91 GLY A O 1
ATOM 697 N N . VAL A 1 92 ? -5.492 -4.779 5.868 1.00 94.12 92 VAL A N 1
ATOM 698 C CA . VAL A 1 92 ? -4.788 -3.742 5.095 1.00 94.12 92 VAL A CA 1
ATOM 699 C C . VAL A 1 92 ? -4.505 -4.247 3.693 1.00 94.12 92 VAL A C 1
ATOM 701 O O . VAL A 1 92 ? -3.684 -5.143 3.505 1.00 94.12 92 VAL A O 1
ATOM 704 N N . CYS A 1 93 ? -5.162 -3.641 2.713 1.00 89.69 93 CYS A N 1
ATOM 705 C CA . CYS A 1 93 ? -5.013 -3.983 1.311 1.00 89.69 93 CYS A CA 1
ATOM 706 C C . CYS A 1 93 ? -3.876 -3.186 0.672 1.00 89.69 93 CYS A C 1
ATOM 708 O O . CYS A 1 93 ? -3.828 -1.959 0.782 1.00 89.69 93 CYS A O 1
ATOM 710 N N . MET A 1 94 ? -2.992 -3.878 -0.045 1.00 83.31 94 MET A N 1
ATOM 711 C CA . MET A 1 94 ? -2.093 -3.247 -1.011 1.00 83.31 94 MET A CA 1
ATOM 712 C C . MET A 1 94 ? -2.704 -3.300 -2.417 1.00 83.31 94 MET A C 1
ATOM 714 O O . MET A 1 94 ? -3.611 -4.088 -2.676 1.00 83.31 94 MET A O 1
ATOM 718 N N . ILE A 1 95 ? -2.219 -2.434 -3.308 1.00 75.94 95 ILE A N 1
ATOM 719 C CA . ILE A 1 95 ? -2.684 -2.290 -4.695 1.00 75.94 95 ILE A CA 1
ATOM 720 C C . ILE A 1 95 ? -2.698 -3.651 -5.419 1.00 75.94 95 ILE A C 1
ATOM 722 O O . ILE A 1 95 ? -1.784 -4.458 -5.244 1.00 75.94 95 ILE A O 1
ATOM 726 N N . TYR A 1 96 ? -3.743 -3.886 -6.217 1.00 69.88 96 TYR A N 1
ATOM 727 C CA . TYR A 1 96 ? -3.913 -5.067 -7.069 1.00 69.88 96 TYR A CA 1
ATOM 728 C C . TYR A 1 96 ? -3.145 -4.950 -8.398 1.00 69.88 96 TYR A C 1
ATOM 730 O O . TYR A 1 96 ? -2.670 -3.869 -8.753 1.00 69.88 96 TYR A O 1
ATOM 738 N N . ASN A 1 97 ? -3.017 -6.055 -9.142 1.00 69.19 97 ASN A N 1
ATOM 739 C CA . ASN A 1 97 ? -2.418 -6.009 -10.476 1.00 69.19 97 ASN A CA 1
ATOM 740 C C . ASN A 1 97 ? -3.393 -5.337 -11.444 1.00 69.19 97 ASN A C 1
ATOM 742 O O . ASN A 1 97 ? -4.537 -5.761 -11.580 1.00 69.19 97 ASN A O 1
ATOM 746 N N . LEU A 1 98 ? -2.941 -4.273 -12.101 1.00 65.06 98 LEU A N 1
ATOM 747 C CA . LEU A 1 98 ? -3.733 -3.582 -13.113 1.00 65.06 98 LEU A CA 1
ATOM 748 C C . LEU A 1 98 ? -3.870 -4.472 -14.362 1.00 65.06 98 LEU A C 1
ATOM 750 O O . LEU A 1 98 ? -3.043 -5.356 -14.579 1.00 65.06 98 LEU A O 1
ATOM 754 N N . ASP A 1 99 ? -4.913 -4.247 -15.166 1.00 62.94 99 ASP A N 1
ATOM 755 C CA . ASP A 1 99 ? -5.152 -5.031 -16.388 1.00 62.94 99 ASP A CA 1
ATOM 756 C C . ASP A 1 99 ? -3.935 -4.949 -17.323 1.00 62.94 99 ASP A C 1
ATOM 758 O O . ASP A 1 99 ? -3.528 -3.861 -17.743 1.00 62.94 99 ASP A O 1
ATOM 762 N N . GLU A 1 100 ? -3.361 -6.106 -17.661 1.00 65.88 100 GLU A N 1
ATOM 763 C CA . GLU A 1 100 ? -2.197 -6.208 -18.546 1.00 65.88 100 GLU A CA 1
ATOM 764 C C . GLU A 1 100 ? -2.507 -5.711 -19.968 1.00 65.88 100 GLU A C 1
ATOM 766 O O . GLU A 1 100 ? -1.611 -5.248 -20.676 1.00 65.88 100 GLU A O 1
ATOM 771 N N . ARG A 1 101 ? -3.781 -5.755 -20.386 1.00 60.75 101 ARG A N 1
ATOM 772 C CA . ARG A 1 101 ? -4.241 -5.283 -21.701 1.00 60.75 101 ARG A CA 1
ATOM 773 C C . ARG A 1 101 ? -4.411 -3.768 -21.766 1.00 60.75 101 ARG A C 1
ATOM 775 O O . ARG A 1 101 ? -4.557 -3.240 -22.865 1.00 60.75 101 ARG A O 1
ATOM 782 N N . ASN A 1 102 ? -4.365 -3.083 -20.617 1.00 60.75 102 ASN A N 1
ATOM 783 C CA . ASN A 1 102 ? -4.424 -1.625 -20.501 1.00 60.75 102 ASN A CA 1
ATOM 784 C C . ASN A 1 102 ? -5.575 -1.015 -21.331 1.00 60.75 102 ASN A C 1
ATOM 786 O O . ASN A 1 102 ? -5.352 -0.131 -22.162 1.00 60.75 102 ASN A O 1
ATOM 790 N N . GLY A 1 103 ? -6.799 -1.528 -21.120 1.00 60.53 103 GLY A N 1
ATOM 791 C CA . GLY A 1 103 ? -8.040 -0.935 -21.644 1.00 60.53 103 GLY A CA 1
ATOM 792 C C . GLY A 1 103 ? -8.263 0.495 -21.129 1.00 60.53 103 GLY A C 1
ATOM 793 O O . GLY A 1 103 ? -7.379 1.072 -20.501 1.00 60.53 103 GLY A O 1
ATOM 794 N N . GLU A 1 104 ? -9.421 1.116 -21.370 1.00 58.81 104 GLU A N 1
ATOM 795 C CA . GLU A 1 104 ? -9.696 2.447 -20.799 1.00 58.81 104 GLU A CA 1
ATOM 796 C C . GLU A 1 104 ? -9.678 2.388 -19.263 1.00 58.81 104 GLU A C 1
ATOM 798 O O . GLU A 1 104 ? -10.601 1.890 -18.624 1.00 58.81 104 GLU A O 1
ATOM 803 N N . SER A 1 105 ? -8.592 2.873 -18.660 1.00 63.88 105 SER A N 1
ATOM 804 C CA . SER A 1 105 ? -8.403 2.903 -17.217 1.00 63.88 105 SER A CA 1
ATOM 805 C C . SER A 1 105 ? -7.882 4.263 -16.790 1.00 63.88 105 SER A C 1
ATOM 807 O O . SER A 1 105 ? -7.041 4.888 -17.442 1.00 63.88 105 SER A O 1
ATOM 809 N N . TRP A 1 106 ? -8.356 4.698 -15.628 1.00 62.00 106 TRP A N 1
ATOM 810 C CA . TRP A 1 106 ? -7.912 5.912 -14.956 1.00 62.00 106 TRP A CA 1
ATOM 811 C C . TRP A 1 106 ? -6.404 5.906 -14.639 1.00 62.00 106 TRP A C 1
ATOM 813 O O . TRP A 1 106 ? -5.824 6.963 -14.412 1.00 62.00 106 TRP A O 1
ATOM 823 N N . ALA A 1 107 ? -5.755 4.736 -14.654 1.00 64.38 107 ALA A N 1
ATOM 824 C CA . ALA A 1 107 ? -4.328 4.567 -14.390 1.00 64.38 107 ALA A CA 1
ATOM 825 C C . ALA A 1 107 ? -3.446 4.548 -15.660 1.00 64.38 107 ALA A C 1
ATOM 827 O O . ALA A 1 107 ? -2.224 4.430 -15.546 1.00 64.38 107 ALA A O 1
ATOM 828 N N . ASN A 1 108 ? -4.022 4.677 -16.865 1.00 67.50 108 ASN A N 1
ATOM 829 C CA . ASN A 1 108 ? -3.324 4.441 -18.139 1.00 67.50 108 ASN A CA 1
ATOM 830 C C . ASN A 1 108 ? -2.053 5.275 -18.330 1.00 67.50 108 ASN A C 1
ATOM 832 O O . ASN A 1 108 ? -1.052 4.766 -18.833 1.00 67.50 108 ASN A O 1
ATOM 836 N N . MET A 1 109 ? -2.054 6.542 -17.911 1.00 62.69 109 MET A N 1
ATOM 837 C CA . MET A 1 109 ? -0.862 7.390 -18.025 1.00 62.69 109 MET A CA 1
ATOM 838 C C . MET A 1 109 ? 0.287 6.894 -17.141 1.00 62.69 109 MET A C 1
ATOM 840 O O . MET A 1 109 ? 1.429 6.829 -17.598 1.00 62.69 109 MET A O 1
ATOM 844 N N . ALA A 1 110 ? -0.007 6.508 -15.897 1.00 65.00 110 ALA A N 1
ATOM 845 C CA . ALA A 1 110 ? 0.988 5.956 -14.983 1.00 65.00 110 ALA A CA 1
ATOM 846 C C . ALA A 1 110 ? 1.495 4.592 -15.479 1.00 65.00 110 ALA A C 1
ATOM 848 O O . ALA A 1 110 ? 2.698 4.338 -15.473 1.00 65.00 110 ALA A O 1
ATOM 849 N N . LEU A 1 111 ? 0.595 3.743 -15.981 1.00 66.19 111 LEU A N 1
ATOM 850 C CA . LEU A 1 111 ? 0.922 2.429 -16.537 1.00 66.19 111 LEU A CA 1
ATOM 851 C C . LEU A 1 111 ? 1.805 2.515 -17.787 1.00 66.19 111 LEU A C 1
ATOM 853 O O . LEU A 1 111 ? 2.799 1.792 -17.894 1.00 66.19 111 LEU A O 1
ATOM 857 N N . CYS A 1 112 ? 1.488 3.436 -18.700 1.00 65.62 112 CYS A N 1
ATOM 858 C CA . CYS A 1 112 ? 2.277 3.682 -19.902 1.00 65.62 112 CYS A CA 1
ATOM 859 C C . CYS A 1 112 ? 3.677 4.207 -19.553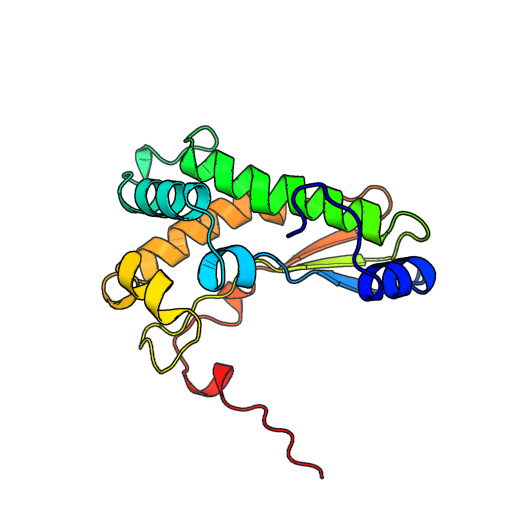 1.00 65.62 112 CYS A C 1
ATOM 861 O O . CYS A 1 112 ? 4.669 3.715 -20.089 1.00 65.62 112 CYS A O 1
ATOM 863 N N . ALA A 1 113 ? 3.780 5.151 -18.609 1.00 61.44 113 ALA A N 1
ATOM 864 C CA . ALA A 1 113 ? 5.066 5.677 -18.144 1.00 61.44 113 ALA A CA 1
ATOM 865 C C . ALA A 1 113 ? 5.954 4.601 -17.491 1.00 61.44 113 ALA A C 1
ATOM 867 O O . ALA A 1 113 ? 7.179 4.706 -17.508 1.00 61.44 113 ALA A O 1
ATOM 868 N N . LEU A 1 114 ? 5.346 3.548 -16.942 1.00 63.12 114 LEU A N 1
ATOM 869 C CA . LEU A 1 114 ? 6.040 2.418 -16.327 1.00 63.12 114 LEU A CA 1
ATOM 870 C C . LEU A 1 114 ? 6.351 1.275 -17.292 1.00 63.12 114 LEU A C 1
ATOM 872 O O . LEU A 1 114 ? 6.907 0.265 -16.859 1.00 63.12 114 LEU A O 1
ATOM 876 N N . CYS A 1 115 ? 6.005 1.409 -18.577 1.00 64.81 115 CYS A N 1
ATOM 877 C CA . CYS A 1 115 ? 6.140 0.330 -19.554 1.00 64.81 115 CYS A CA 1
ATOM 878 C C . CYS A 1 115 ? 5.409 -0.953 -19.091 1.00 64.81 115 CYS A C 1
ATOM 880 O O . CYS A 1 115 ? 5.839 -2.072 -19.382 1.00 64.81 115 CYS A O 1
ATOM 882 N N . TYR A 1 116 ? 4.321 -0.796 -18.320 1.00 68.62 116 TYR A N 1
ATOM 883 C CA . TYR A 1 116 ? 3.603 -1.917 -17.708 1.00 68.62 116 TYR A CA 1
ATOM 884 C C . TYR A 1 116 ? 3.018 -2.859 -18.759 1.00 68.62 116 TYR A C 1
ATOM 886 O O . TYR A 1 116 ? 3.061 -4.069 -18.584 1.00 68.62 116 TYR A O 1
ATOM 894 N N . THR A 1 117 ? 2.574 -2.305 -19.887 1.00 65.75 117 THR A N 1
ATOM 895 C CA . THR A 1 117 ? 2.087 -3.050 -21.056 1.00 65.75 117 THR A CA 1
ATOM 896 C C . THR A 1 117 ? 3.152 -3.934 -21.705 1.00 65.75 117 THR A C 1
ATOM 898 O O . THR A 1 117 ? 2.817 -4.919 -22.353 1.00 65.75 117 THR A O 1
ATOM 901 N N . CYS A 1 118 ? 4.437 -3.615 -21.532 1.00 69.19 118 CYS A N 1
ATOM 902 C CA . CYS A 1 118 ? 5.535 -4.377 -22.126 1.00 69.19 118 CYS A CA 1
ATOM 903 C C . CYS A 1 118 ? 6.085 -5.446 -21.172 1.00 69.19 118 CYS A C 1
ATOM 905 O O . CYS A 1 118 ? 6.488 -6.516 -21.621 1.00 69.19 118 CYS A O 1
ATOM 907 N N . PHE A 1 119 ? 6.124 -5.167 -19.862 1.00 74.00 119 PHE A N 1
ATOM 908 C CA . PHE A 1 119 ? 6.701 -6.067 -18.853 1.00 74.00 119 PHE A CA 1
ATOM 909 C C . PHE A 1 119 ? 5.909 -6.046 -17.530 1.00 74.00 119 PHE A C 1
ATOM 911 O O . PHE A 1 119 ? 6.452 -5.640 -16.493 1.00 74.00 119 PHE A O 1
ATOM 918 N N . PRO A 1 120 ? 4.646 -6.513 -17.518 1.00 76.62 120 PRO A N 1
ATOM 919 C CA . PRO A 1 120 ? 3.780 -6.418 -16.339 1.00 76.62 120 PRO A CA 1
ATOM 920 C C . PRO A 1 120 ? 4.359 -7.184 -15.143 1.00 76.62 120 PRO A C 1
ATOM 922 O O . PRO A 1 120 ? 4.380 -6.684 -14.014 1.00 76.62 120 PRO A O 1
ATOM 925 N N . SER A 1 121 ? 4.966 -8.344 -15.407 1.00 81.94 121 SER A N 1
ATOM 926 C CA . SER A 1 121 ? 5.612 -9.195 -14.403 1.00 81.94 121 SER A CA 1
ATOM 927 C C . SER A 1 121 ? 6.732 -8.493 -13.626 1.00 81.94 121 SER A C 1
ATOM 929 O O . SER A 1 121 ? 6.966 -8.816 -12.458 1.00 81.94 121 SER A O 1
ATOM 931 N N . MET A 1 122 ? 7.409 -7.505 -14.226 1.00 84.44 122 MET A N 1
ATOM 932 C CA . MET A 1 122 ? 8.456 -6.746 -13.545 1.00 84.44 122 MET A CA 1
ATOM 933 C C . ME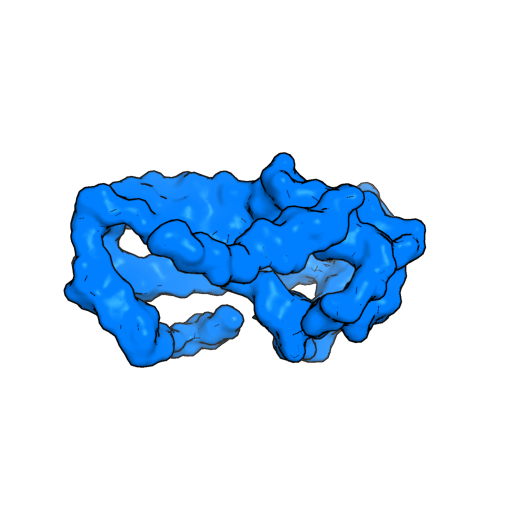T A 1 122 ? 7.864 -5.847 -12.459 1.00 84.44 122 MET A C 1
ATOM 935 O O . MET A 1 122 ? 8.338 -5.878 -11.321 1.00 84.44 122 MET A O 1
ATOM 939 N N . LEU A 1 123 ? 6.829 -5.068 -12.785 1.00 82.31 123 LEU A N 1
ATOM 940 C CA . LEU A 1 123 ? 6.176 -4.201 -11.805 1.00 82.31 123 LEU A CA 1
ATOM 941 C C . LEU A 1 123 ? 5.488 -5.037 -10.723 1.00 82.31 123 LEU A C 1
ATOM 943 O O . LEU A 1 123 ? 5.679 -4.757 -9.544 1.00 82.31 123 LEU A O 1
ATOM 947 N N . GLN A 1 124 ? 4.774 -6.102 -11.104 1.00 85.19 124 GLN A N 1
ATOM 948 C CA . GLN A 1 124 ? 4.121 -7.016 -10.159 1.00 85.19 124 GLN A CA 1
ATOM 949 C C . GLN A 1 124 ? 5.131 -7.585 -9.149 1.00 85.19 124 GLN A C 1
ATOM 951 O O . GLN A 1 124 ? 4.914 -7.530 -7.937 1.00 85.19 124 GLN A O 1
ATOM 956 N N . ARG A 1 125 ? 6.296 -8.056 -9.622 1.00 88.31 125 ARG A N 1
ATOM 957 C CA . ARG A 1 125 ? 7.357 -8.576 -8.746 1.00 88.31 125 ARG A CA 1
ATOM 958 C C . ARG A 1 125 ? 7.924 -7.495 -7.816 1.00 88.31 125 ARG A C 1
ATOM 960 O O . ARG A 1 125 ? 8.172 -7.769 -6.643 1.00 88.31 125 ARG A O 1
ATOM 967 N N . ARG A 1 126 ? 8.120 -6.270 -8.311 1.00 88.50 126 ARG A N 1
ATOM 968 C CA . ARG A 1 126 ? 8.620 -5.141 -7.503 1.00 88.50 126 ARG A CA 1
ATOM 969 C C . ARG A 1 126 ? 7.590 -4.689 -6.458 1.00 88.50 126 ARG A C 1
ATOM 971 O O . ARG A 1 126 ? 7.966 -4.409 -5.324 1.00 88.50 126 ARG A O 1
ATOM 978 N N . MET A 1 127 ? 6.300 -4.694 -6.789 1.00 86.56 127 MET A N 1
ATOM 979 C CA . MET A 1 127 ? 5.224 -4.406 -5.835 1.00 86.56 127 MET A CA 1
ATOM 980 C C . MET A 1 127 ? 5.083 -5.505 -4.779 1.00 86.56 127 MET A C 1
ATOM 982 O O . MET A 1 127 ? 4.858 -5.188 -3.613 1.00 86.56 127 MET A O 1
ATOM 986 N N . ARG A 1 128 ? 5.319 -6.776 -5.135 1.00 89.62 128 ARG A N 1
ATOM 987 C CA . ARG A 1 128 ? 5.385 -7.884 -4.164 1.00 89.62 128 ARG A CA 1
ATOM 988 C C . ARG A 1 128 ? 6.493 -7.675 -3.130 1.00 89.62 128 ARG A C 1
ATOM 990 O O . ARG A 1 128 ? 6.249 -7.818 -1.937 1.00 89.62 128 ARG A O 1
ATOM 997 N N . LEU A 1 129 ? 7.676 -7.235 -3.566 1.00 91.44 129 LEU A N 1
ATOM 998 C CA . LEU A 1 129 ? 8.768 -6.873 -2.655 1.00 91.44 129 LEU A CA 1
ATOM 999 C C . LEU A 1 129 ? 8.353 -5.750 -1.687 1.00 91.44 129 LEU A C 1
ATOM 1001 O O . LEU A 1 129 ? 8.603 -5.829 -0.485 1.00 91.44 129 LEU A O 1
ATOM 1005 N N . VAL A 1 130 ? 7.693 -4.707 -2.197 1.00 90.75 130 VAL A N 1
ATOM 1006 C CA . VAL A 1 130 ? 7.182 -3.607 -1.365 1.00 90.75 130 VAL A CA 1
ATOM 1007 C C . VAL A 1 130 ? 6.107 -4.096 -0.385 1.00 90.75 130 VAL A C 1
ATOM 1009 O O . VAL A 1 130 ? 6.114 -3.668 0.768 1.00 90.75 130 VAL A O 1
ATOM 1012 N N . PHE A 1 131 ? 5.227 -5.020 -0.783 1.00 91.81 131 PHE A N 1
ATOM 1013 C CA . PHE A 1 131 ? 4.243 -5.641 0.111 1.00 91.81 131 PHE A CA 1
ATOM 1014 C C . PHE A 1 131 ? 4.914 -6.395 1.265 1.00 91.81 131 PHE A C 1
ATOM 1016 O O . PHE A 1 131 ? 4.575 -6.201 2.437 1.00 91.81 131 PHE A O 1
ATOM 1023 N N . GLU A 1 132 ? 5.900 -7.232 0.940 1.00 93.00 132 GLU A N 1
ATOM 1024 C CA . GLU A 1 132 ? 6.625 -8.068 1.899 1.00 93.00 132 GLU A CA 1
ATOM 1025 C C . GLU A 1 132 ? 7.424 -7.234 2.909 1.00 93.00 132 GLU A C 1
ATOM 1027 O O . GLU A 1 132 ? 7.473 -7.567 4.095 1.00 93.00 132 GLU A O 1
ATOM 1032 N N . LEU A 1 133 ? 8.015 -6.121 2.474 1.00 93.81 133 LEU A N 1
ATOM 1033 C CA . LEU A 1 133 ? 8.793 -5.236 3.345 1.00 93.81 133 LEU A CA 1
ATOM 1034 C C . LEU A 1 133 ? 7.940 -4.170 4.051 1.00 93.81 133 LEU A C 1
ATOM 1036 O O . LEU A 1 133 ? 8.319 -3.671 5.116 1.00 93.81 133 LEU A O 1
ATOM 1040 N N . GLY A 1 134 ? 6.807 -3.808 3.453 1.00 92.81 134 GLY A N 1
ATOM 1041 C CA . GLY A 1 134 ? 5.957 -2.701 3.861 1.00 92.81 134 GLY A CA 1
ATOM 1042 C C . GLY A 1 134 ? 4.664 -3.162 4.521 1.00 92.81 134 GLY A C 1
ATOM 1043 O O . GLY A 1 134 ? 4.606 -3.313 5.743 1.00 92.81 134 GLY A O 1
ATOM 1044 N N . THR A 1 135 ? 3.621 -3.360 3.713 1.00 93.06 135 THR A N 1
ATOM 1045 C CA . THR A 1 135 ? 2.247 -3.621 4.171 1.00 93.06 135 THR A CA 1
ATOM 1046 C C . THR A 1 135 ? 2.148 -4.824 5.107 1.00 93.06 135 THR A C 1
ATOM 1048 O O . THR A 1 135 ? 1.475 -4.743 6.133 1.00 93.06 135 THR A O 1
ATOM 1051 N N . SER A 1 136 ? 2.880 -5.909 4.828 1.00 94.38 136 SER A N 1
ATOM 1052 C CA . SER A 1 136 ? 2.879 -7.119 5.669 1.00 94.38 136 SER A CA 1
ATOM 1053 C C . SER A 1 136 ? 3.489 -6.920 7.062 1.00 94.38 136 SER A C 1
ATOM 1055 O O . SER A 1 136 ? 3.352 -7.772 7.939 1.00 94.38 136 SER A O 1
ATOM 1057 N N . LYS A 1 137 ? 4.174 -5.792 7.274 1.00 96.12 137 LYS A N 1
ATOM 1058 C CA . LYS A 1 137 ? 4.866 -5.438 8.516 1.00 96.12 137 LYS A CA 1
ATOM 1059 C C . LYS A 1 137 ? 4.165 -4.319 9.287 1.00 96.12 137 LYS A C 1
ATOM 1061 O O . LYS A 1 137 ? 4.752 -3.795 10.238 1.00 96.12 137 LYS A O 1
ATOM 1066 N N . ILE A 1 138 ? 2.959 -3.924 8.878 1.00 95.62 138 ILE A N 1
ATOM 1067 C CA . ILE A 1 138 ? 2.135 -2.969 9.625 1.00 95.62 138 ILE A CA 1
ATOM 1068 C C . ILE A 1 138 ? 1.668 -3.620 10.921 1.00 95.62 138 ILE A C 1
ATOM 1070 O O . ILE A 1 138 ? 1.214 -4.761 10.931 1.00 95.62 138 ILE A O 1
ATOM 1074 N N . GLN A 1 139 ? 1.758 -2.871 12.016 1.00 96.19 139 GLN A N 1
ATOM 1075 C CA . GLN A 1 139 ? 1.279 -3.304 13.319 1.00 96.19 139 GLN A CA 1
ATOM 1076 C C . GLN A 1 139 ? 0.490 -2.189 13.998 1.00 96.19 139 GLN A C 1
ATOM 1078 O O . GLN A 1 139 ? 0.879 -1.020 13.990 1.00 96.19 139 GLN A O 1
ATOM 1083 N N . VAL A 1 140 ? -0.624 -2.573 14.614 1.00 94.81 140 VAL A N 1
ATOM 1084 C CA . VAL A 1 140 ? -1.507 -1.686 15.369 1.00 94.81 140 VAL A CA 1
ATOM 1085 C C . VAL A 1 140 ? -1.716 -2.337 16.739 1.00 94.81 140 VAL A C 1
ATOM 1087 O O . VAL A 1 140 ? -2.386 -3.364 16.818 1.00 94.81 140 VAL A O 1
ATOM 1090 N N . PRO A 1 141 ? -1.117 -1.809 17.825 1.00 93.94 141 PRO A N 1
ATOM 1091 C CA . PRO A 1 141 ? -1.197 -2.443 19.141 1.00 93.94 141 PRO A CA 1
ATOM 1092 C C . PRO A 1 141 ? -2.643 -2.707 19.582 1.00 93.94 141 PRO A C 1
ATOM 1094 O O . PRO A 1 141 ? -3.504 -1.841 19.431 1.00 93.94 141 PRO A O 1
ATOM 1097 N N . GLY A 1 142 ? -2.911 -3.897 20.123 1.00 93.69 142 GLY A N 1
ATOM 1098 C CA . GLY A 1 142 ? -4.250 -4.288 20.581 1.00 93.69 142 GLY A CA 1
ATOM 1099 C C . GLY A 1 142 ? -5.227 -4.723 19.479 1.00 93.69 142 GLY A C 1
ATOM 1100 O O . GLY A 1 142 ? -6.367 -5.042 19.798 1.00 93.69 142 GLY A O 1
ATOM 1101 N N . THR A 1 143 ? -4.794 -4.781 18.216 1.00 96.19 143 THR A N 1
ATOM 1102 C CA . THR A 1 143 ? -5.616 -5.232 17.085 1.00 96.19 143 THR A CA 1
ATOM 1103 C C . THR A 1 143 ? -4.834 -6.200 16.196 1.00 96.19 143 THR A C 1
ATOM 1105 O O . THR A 1 143 ? -3.660 -5.981 15.900 1.00 96.19 143 THR A O 1
ATOM 1108 N N . GLU A 1 144 ? -5.479 -7.274 15.739 1.00 97.38 144 GLU A N 1
ATOM 1109 C CA . GLU A 1 144 ? -4.894 -8.185 14.750 1.00 97.38 144 GLU A CA 1
ATOM 1110 C C . GLU A 1 144 ? -4.871 -7.506 13.372 1.00 97.38 144 GLU A C 1
ATOM 1112 O O . GLU A 1 144 ? -5.919 -7.143 12.835 1.00 97.38 144 GLU A O 1
ATOM 1117 N N . VAL A 1 145 ? -3.684 -7.332 12.788 1.00 97.12 145 VAL A N 1
ATOM 1118 C CA . VAL A 1 145 ? -3.534 -6.784 11.433 1.00 97.12 145 VAL A CA 1
ATOM 1119 C C . VAL A 1 145 ? -3.364 -7.929 10.442 1.00 97.12 145 VAL A C 1
ATOM 1121 O O . VAL A 1 145 ? -2.437 -8.727 10.560 1.00 97.12 145 VAL A O 1
ATOM 1124 N N . VAL A 1 146 ? -4.250 -7.987 9.451 1.00 95.81 146 VAL A N 1
ATOM 1125 C CA . VAL A 1 146 ? -4.241 -8.965 8.363 1.00 95.81 146 VAL A CA 1
ATOM 1126 C C . VAL A 1 146 ? -3.801 -8.248 7.086 1.00 95.81 146 VAL A C 1
ATOM 1128 O O . VAL A 1 146 ? -4.572 -7.458 6.535 1.00 95.81 146 VAL A O 1
ATOM 1131 N N . PRO A 1 147 ? -2.570 -8.467 6.601 1.00 93.75 147 PRO A N 1
ATOM 1132 C CA . PRO A 1 147 ? -2.147 -7.896 5.334 1.00 93.75 147 PRO A CA 1
ATOM 1133 C C . PRO A 1 147 ? -2.795 -8.655 4.173 1.00 93.75 147 PRO A C 1
ATOM 1135 O O . PRO A 1 147 ? -2.763 -9.883 4.125 1.00 93.75 147 PRO A O 1
ATOM 1138 N N . ILE A 1 148 ? -3.377 -7.918 3.232 1.00 89.88 148 ILE A N 1
ATOM 1139 C CA . ILE A 1 148 ? -4.112 -8.458 2.088 1.00 89.88 148 ILE A CA 1
ATOM 1140 C C . ILE A 1 148 ? -3.378 -8.045 0.812 1.00 89.88 148 ILE A C 1
ATOM 1142 O O . ILE A 1 148 ? -3.397 -6.880 0.402 1.00 89.88 148 ILE A O 1
ATOM 1146 N N . ALA A 1 149 ? -2.720 -9.014 0.179 1.00 85.94 149 ALA A N 1
ATOM 1147 C CA . ALA A 1 149 ? -2.162 -8.858 -1.156 1.00 85.94 149 ALA A CA 1
ATOM 1148 C C . ALA A 1 149 ? -3.291 -9.029 -2.178 1.00 85.94 149 ALA A C 1
ATOM 1150 O O . ALA A 1 149 ? -3.532 -10.131 -2.659 1.00 85.94 149 ALA A O 1
ATOM 1151 N N . LEU A 1 150 ? -4.006 -7.947 -2.509 1.00 82.00 150 LEU A N 1
ATOM 1152 C CA . LEU A 1 150 ? -5.104 -8.024 -3.485 1.00 82.00 150 LEU A CA 1
ATOM 1153 C C . LEU A 1 150 ? -4.643 -8.574 -4.843 1.00 82.00 150 LEU A C 1
ATOM 1155 O O . LEU A 1 150 ? -5.433 -9.199 -5.536 1.00 82.00 150 LEU A O 1
ATOM 1159 N N . ALA A 1 151 ? -3.364 -8.404 -5.184 1.00 77.44 151 ALA A N 1
ATOM 1160 C CA . ALA A 1 151 ? -2.740 -8.975 -6.373 1.00 77.44 151 ALA A CA 1
ATOM 1161 C C . ALA A 1 151 ? -2.770 -10.517 -6.443 1.00 77.44 151 ALA A C 1
ATOM 1163 O O . ALA A 1 151 ? -2.647 -11.060 -7.536 1.00 77.44 151 ALA A O 1
ATOM 1164 N N . ASP A 1 152 ? -2.922 -11.226 -5.317 1.00 77.44 152 ASP A N 1
ATOM 1165 C CA . ASP A 1 152 ? -3.073 -12.689 -5.325 1.00 77.44 152 ASP A CA 1
ATOM 1166 C C . ASP A 1 152 ? -4.497 -13.118 -5.740 1.00 77.44 152 ASP A C 1
ATOM 1168 O O . ASP A 1 152 ? -4.687 -14.249 -6.178 1.00 77.44 152 ASP A O 1
ATOM 1172 N N . ALA A 1 153 ? -5.491 -12.229 -5.604 1.00 71.69 153 ALA A N 1
ATOM 1173 C CA . ALA A 1 153 ? -6.886 -12.480 -5.979 1.00 71.69 153 ALA A CA 1
ATOM 1174 C C . ALA A 1 153 ? -7.292 -11.802 -7.299 1.00 71.69 153 ALA A C 1
ATOM 1176 O O . ALA A 1 153 ? -8.165 -12.309 -7.987 1.00 71.69 153 ALA A O 1
ATOM 1177 N N . LEU A 1 154 ? -6.673 -10.666 -7.631 1.00 67.38 154 LEU A N 1
ATOM 1178 C CA . LEU A 1 154 ? -6.904 -9.875 -8.839 1.00 67.38 154 LEU A CA 1
ATOM 1179 C C . LEU A 1 154 ? -5.596 -9.845 -9.631 1.00 67.38 154 LEU A C 1
ATOM 1181 O O . LEU A 1 154 ? -4.756 -8.957 -9.439 1.00 67.38 154 LEU A O 1
ATOM 1185 N N . ASP A 1 155 ? -5.395 -10.873 -10.454 1.00 62.53 155 ASP A N 1
ATOM 1186 C CA . ASP A 1 155 ? -4.110 -11.159 -11.099 1.00 62.53 155 ASP A CA 1
ATOM 1187 C C . ASP A 1 155 ? -3.866 -10.358 -12.391 1.00 62.53 155 ASP A C 1
ATOM 1189 O O . ASP A 1 155 ? -2.735 -10.336 -12.881 1.00 62.53 155 ASP A O 1
ATOM 1193 N N . GLY A 1 156 ? -4.886 -9.646 -12.884 1.00 58.22 156 GLY A N 1
ATOM 1194 C CA . GLY A 1 156 ? -4.823 -8.778 -14.064 1.00 58.22 156 GLY A CA 1
ATOM 1195 C C . GLY A 1 156 ? -5.033 -9.502 -15.399 1.00 58.22 156 GLY A C 1
ATOM 1196 O O . GLY A 1 156 ? -4.856 -8.882 -16.447 1.00 58.22 156 GLY A O 1
ATOM 1197 N N . ARG A 1 157 ? -5.403 -10.795 -15.389 1.00 60.44 157 ARG A N 1
ATOM 1198 C CA . ARG A 1 157 ? -5.559 -11.618 -16.606 1.00 60.44 157 ARG A CA 1
ATOM 1199 C C . ARG A 1 157 ? -6.979 -11.636 -17.175 1.00 60.44 157 ARG A C 1
ATOM 1201 O O . ARG A 1 157 ? -7.153 -11.951 -18.355 1.00 60.44 157 ARG A O 1
ATOM 1208 N N . CYS A 1 158 ? -7.973 -11.284 -16.363 1.00 54.38 158 CYS A N 1
ATOM 1209 C CA . CYS A 1 158 ? -9.389 -11.277 -16.725 1.00 54.38 158 CYS A CA 1
ATOM 1210 C C . CYS A 1 158 ? -9.952 -9.846 -16.703 1.00 54.38 158 CYS A C 1
ATOM 1212 O O . CYS A 1 158 ? -10.275 -9.314 -15.645 1.00 54.38 158 CYS A O 1
ATOM 1214 N N . THR A 1 159 ? -10.135 -9.232 -17.877 1.00 51.62 159 THR A N 1
ATOM 1215 C CA . THR A 1 159 ? -10.730 -7.884 -18.026 1.00 51.62 159 THR A CA 1
ATOM 1216 C C . THR A 1 159 ? -12.154 -7.783 -17.439 1.00 51.62 159 THR A C 1
ATOM 1218 O O . THR A 1 159 ? -12.588 -6.709 -17.015 1.00 51.62 159 THR A O 1
ATOM 1221 N N . GLU A 1 160 ? -12.876 -8.904 -17.353 1.00 54.09 160 GLU A N 1
ATOM 1222 C CA . GLU A 1 160 ? -14.247 -8.976 -16.823 1.00 54.09 160 GLU A CA 1
ATOM 1223 C C . GLU A 1 160 ? -14.325 -8.752 -15.301 1.00 54.09 160 GLU A C 1
ATOM 1225 O O . GLU A 1 160 ? -15.336 -8.246 -14.813 1.00 54.09 160 GLU A O 1
ATOM 1230 N N . GLU A 1 161 ? -13.253 -9.025 -14.544 1.00 49.19 161 GLU A N 1
ATOM 1231 C CA . GLU A 1 161 ? -13.237 -8.852 -13.079 1.00 49.19 161 GLU A CA 1
ATOM 1232 C C . GLU A 1 161 ? -13.263 -7.378 -12.645 1.00 49.19 161 GLU A C 1
ATOM 1234 O O . GLU A 1 161 ? -13.702 -7.060 -11.540 1.00 49.19 161 GLU A O 1
ATOM 1239 N N . ILE A 1 162 ? -12.829 -6.466 -13.522 1.00 49.94 162 ILE A N 1
ATOM 1240 C CA . ILE A 1 162 ? -12.753 -5.024 -13.245 1.00 49.94 162 ILE A CA 1
ATOM 1241 C C . ILE A 1 162 ? -14.043 -4.303 -13.676 1.00 49.94 162 ILE A C 1
ATOM 1243 O O . ILE A 1 162 ? -14.375 -3.256 -13.124 1.00 49.94 162 ILE A O 1
ATOM 1247 N N . THR A 1 163 ? -14.792 -4.863 -14.634 1.00 43.31 163 THR A N 1
ATOM 1248 C CA . THR A 1 163 ? -15.932 -4.192 -15.289 1.00 43.31 163 THR A CA 1
ATOM 1249 C C . THR A 1 163 ? -17.308 -4.771 -14.952 1.00 43.31 163 THR A C 1
ATOM 1251 O O . THR A 1 163 ? -18.305 -4.104 -15.209 1.00 43.31 163 THR A O 1
ATOM 1254 N N . THR A 1 164 ? -17.417 -5.944 -14.314 1.00 38.50 164 THR A N 1
ATOM 1255 C CA . THR A 1 164 ? -18.729 -6.570 -14.046 1.00 38.50 164 THR A CA 1
ATOM 1256 C C . THR A 1 164 ? -19.032 -6.792 -12.564 1.00 38.50 164 THR A C 1
ATOM 1258 O O . THR A 1 164 ? -19.076 -7.905 -12.053 1.00 38.50 164 THR A O 1
ATOM 1261 N N . LYS A 1 165 ? -19.354 -5.695 -11.874 1.00 38.81 165 LYS A N 1
ATOM 1262 C CA . LYS A 1 165 ? -20.425 -5.672 -10.859 1.00 38.81 165 LYS A CA 1
ATOM 1263 C C . LYS A 1 165 ? -21.214 -4.371 -10.988 1.00 38.81 165 LYS A C 1
ATOM 1265 O O . LYS A 1 165 ? -21.369 -3.621 -10.026 1.00 38.81 165 LYS A O 1
ATOM 1270 N N . GLU A 1 166 ? -21.722 -4.098 -12.189 1.00 36.94 166 GLU A N 1
ATOM 1271 C CA . GLU A 1 166 ? -22.938 -3.296 -12.276 1.00 36.94 166 GLU A CA 1
ATOM 1272 C C . GLU A 1 166 ? -24.026 -4.045 -11.503 1.00 36.94 166 GLU A C 1
ATOM 1274 O O . GLU A 1 166 ? -24.299 -5.225 -11.730 1.00 36.94 166 GLU A O 1
ATOM 1279 N N . TRP A 1 167 ? -24.569 -3.363 -10.503 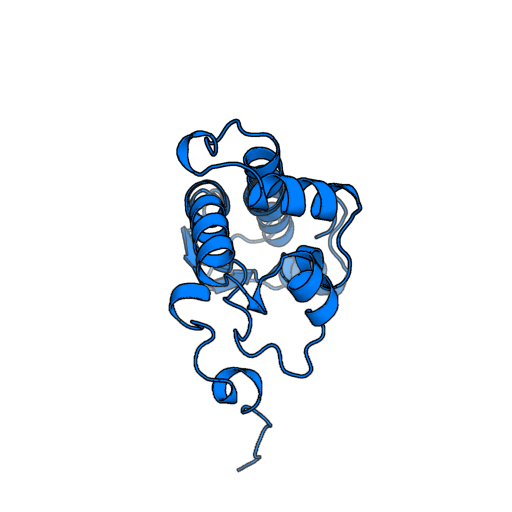1.00 35.06 167 TRP A N 1
ATOM 1280 C CA . TRP A 1 167 ? -25.757 -3.759 -9.769 1.00 35.06 167 TRP A CA 1
ATOM 1281 C C . TRP A 1 167 ? -26.862 -4.162 -10.753 1.00 35.06 167 TRP A C 1
ATOM 1283 O O . TRP A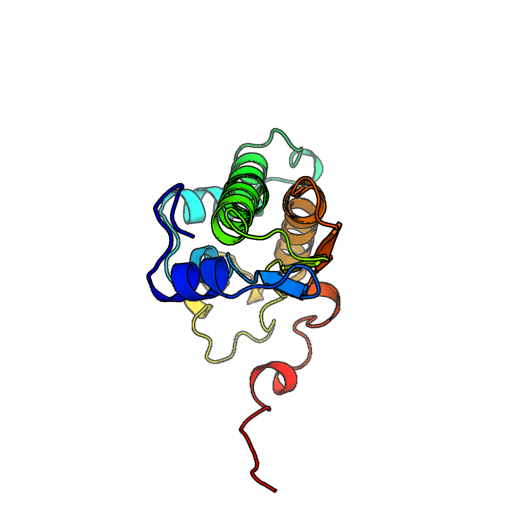 1 167 ? -27.485 -3.299 -11.364 1.00 35.06 167 TRP A O 1
ATOM 1293 N N . SER A 1 168 ? -27.141 -5.459 -10.875 1.00 29.02 168 SER A N 1
ATOM 1294 C CA . SER A 1 168 ? -28.445 -5.906 -11.356 1.00 29.02 168 SER A CA 1
ATOM 1295 C C . SER A 1 168 ? -29.350 -5.995 -10.128 1.00 29.02 168 SER A C 1
ATOM 1297 O O . SER A 1 168 ? -29.126 -6.880 -9.296 1.00 29.02 168 SER A O 1
ATOM 1299 N N . PRO A 1 169 ? -30.323 -5.084 -9.943 1.00 44.66 169 PRO A N 1
ATOM 1300 C CA . PRO A 1 169 ? -31.343 -5.284 -8.929 1.00 44.66 169 PRO A CA 1
ATOM 1301 C C . PRO A 1 169 ? -32.128 -6.546 -9.305 1.00 44.66 169 PRO A C 1
ATOM 1303 O O . PRO A 1 169 ? -32.624 -6.660 -10.428 1.00 44.66 169 PRO A O 1
ATOM 1306 N N . ALA A 1 170 ? -32.156 -7.510 -8.388 1.00 44.34 170 ALA A N 1
ATOM 1307 C CA . ALA A 1 170 ? -33.144 -8.582 -8.397 1.00 44.34 170 ALA A CA 1
ATOM 1308 C C . ALA A 1 170 ? -34.461 -8.063 -7.811 1.00 44.34 170 ALA A C 1
ATOM 1310 O O . ALA A 1 170 ? -34.388 -7.222 -6.881 1.00 44.34 170 ALA A O 1
#

Organism: NCBI:txid2562239